Protein AF-A0A6M3LKS8-F1 (afdb_monomer)

Organism: NCBI:txid1070528

Solvent-accessible surface area (backbone atoms only — not comparable to full-atom values): 9200 Å² total; per-residue (Å²): 128,52,31,37,41,35,36,54,32,65,58,34,82,99,41,69,35,29,45,48,56,65,51,45,56,61,62,47,45,80,82,25,85,39,67,47,74,44,49,82,75,63,88,84,59,76,78,74,86,85,63,97,72,89,60,62,63,70,60,34,45,53,43,43,50,47,22,43,54,51,63,72,70,52,89,82,58,88,69,34,31,38,40,33,36,41,55,50,56,83,48,63,54,64,62,50,44,82,81,59,70,56,84,46,22,33,29,35,43,88,65,50,35,84,42,85,91,28,94,40,52,92,45,24,80,62,50,40,52,50,48,55,55,47,55,71,72,29,67,35,36,38,29,95,37,67,67,53,47,67,71,69,62,62,93,44,61,44,104

Secondary structure (DSSP, 8-state):
--EEEEEPPP--TTSHHHHHHHTHHHHHTTT-SEEEE-----TTS---S--SSSS-HHHHHHHHHHHHHHHHHS---TT-EEEEE-SSSS--GGGGGGTS--TEEEEE-S--TTSTT-TTGGGHHHHHHHHHHHHTTSSEEE-S-HHHHHHH--TTEE-

Mean predicted aligned error: 4.18 Å

Radius of gyration: 15.29 Å; Cα contacts (8 Å, |Δi|>4): 247; chains: 1; bounding box: 36×42×38 Å

pLDDT: mean 90.99, std 10.11, range [52.31, 98.31]

Foldseek 3Di:
DEEEEEEAFDQQPPDVSVCSQPPVQVVCVVVGVYYHYAFDDPPPDPRPPDDDDDHDQVVRVVRLVSRLVVVVPDDDDQNYAYEYEACAPVNPNLVSCVVPNHPRYEYEHADHLLDPPDPCVVPSVVSLVSSLVSCVSHQAYEYDDPVCCVSNVHPRYDD

Structure (mmCIF, N/CA/C/O backbone):
data_AF-A0A6M3LKS8-F1
#
_entry.id   AF-A0A6M3LKS8-F1
#
loop_
_atom_site.group_PDB
_atom_site.id
_atom_site.type_symbol
_atom_site.label_atom_id
_atom_s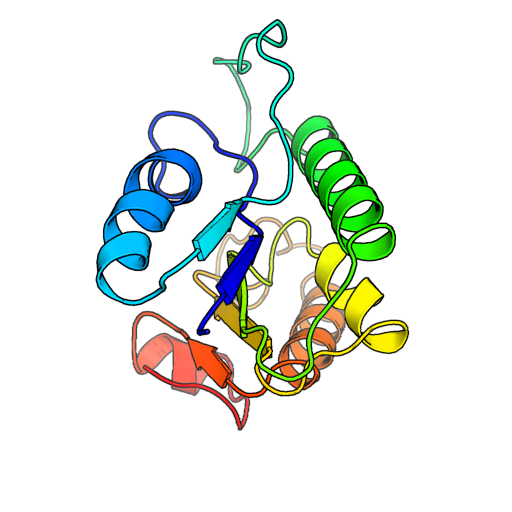ite.label_alt_id
_atom_site.label_comp_id
_atom_site.label_asym_id
_atom_site.label_entity_id
_atom_site.label_seq_id
_atom_site.pdbx_PDB_ins_code
_atom_site.Cartn_x
_atom_site.Cartn_y
_atom_site.Cartn_z
_atom_site.occupancy
_atom_site.B_iso_or_equiv
_atom_site.auth_seq_id
_atom_site.auth_comp_id
_atom_site.auth_asym_id
_atom_site.auth_atom_id
_atom_site.pdbx_PDB_model_num
ATOM 1 N N . MET A 1 1 ? -16.251 4.262 16.666 1.00 62.19 1 MET A N 1
ATOM 2 C CA . MET A 1 1 ? -16.588 5.155 15.533 1.00 62.19 1 MET A CA 1
ATOM 3 C C . MET A 1 1 ? -15.641 4.741 14.435 1.00 62.19 1 MET A C 1
ATOM 5 O O . MET A 1 1 ? -14.438 4.885 14.630 1.00 62.19 1 MET A O 1
ATOM 9 N N . ASN A 1 2 ? -16.130 4.139 13.353 1.00 89.88 2 ASN A N 1
ATOM 10 C CA . ASN A 1 2 ? -15.242 3.424 12.430 1.00 89.88 2 ASN A CA 1
ATOM 11 C C . ASN A 1 2 ? -14.441 4.414 11.574 1.00 89.88 2 ASN A C 1
ATOM 13 O O . 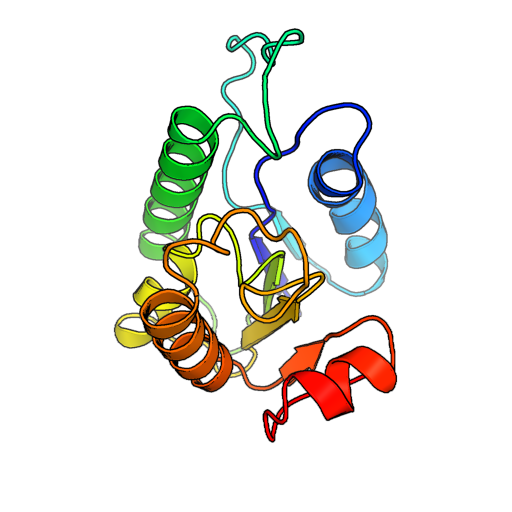ASN A 1 2 ? -14.984 5.016 10.646 1.00 89.88 2 ASN A O 1
ATOM 17 N N . ARG A 1 3 ? -13.149 4.565 11.886 1.00 97.19 3 ARG A N 1
ATOM 18 C CA . ARG A 1 3 ? -12.201 5.403 11.146 1.00 97.19 3 ARG A CA 1
ATOM 19 C C . ARG A 1 3 ? -11.342 4.558 10.213 1.00 97.19 3 ARG A C 1
ATOM 21 O O . ARG A 1 3 ? -10.743 3.567 10.631 1.00 97.19 3 ARG A O 1
ATOM 28 N N . LEU A 1 4 ? -11.241 4.990 8.963 1.00 98.06 4 LEU A N 1
ATOM 29 C CA . LEU A 1 4 ? -10.322 4.445 7.976 1.00 98.06 4 LEU A CA 1
ATOM 30 C C . LEU A 1 4 ? -9.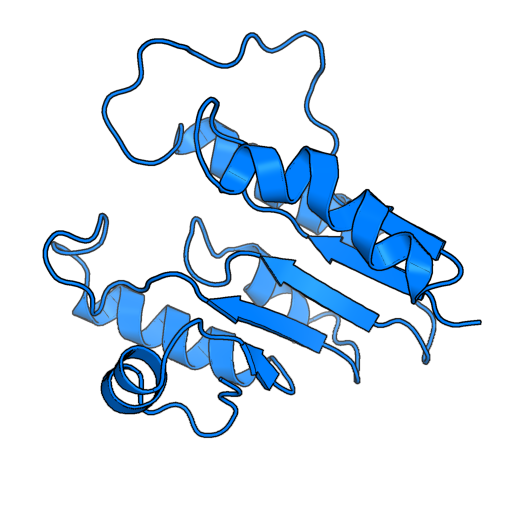084 5.334 7.850 1.00 98.06 4 LEU A C 1
ATOM 32 O O . LEU A 1 4 ? -9.183 6.531 7.600 1.00 98.06 4 LEU A O 1
ATOM 36 N N . ILE A 1 5 ? -7.914 4.720 7.942 1.00 98.06 5 ILE A N 1
ATOM 37 C CA . ILE A 1 5 ? -6.626 5.286 7.566 1.00 98.06 5 ILE A CA 1
ATOM 38 C C . ILE A 1 5 ? -6.271 4.696 6.205 1.00 98.06 5 ILE A C 1
ATOM 40 O O . ILE A 1 5 ? -6.000 3.500 6.081 1.00 98.06 5 ILE A O 1
ATOM 44 N N . PHE A 1 6 ? -6.295 5.527 5.173 1.00 97.81 6 PHE A N 1
ATOM 45 C CA . PHE A 1 6 ? -6.045 5.116 3.803 1.00 97.81 6 PHE A CA 1
ATOM 46 C C . PHE A 1 6 ? -4.675 5.600 3.331 1.00 97.81 6 PHE A C 1
ATOM 48 O O . PHE A 1 6 ? -4.366 6.789 3.390 1.00 97.81 6 PHE A O 1
ATOM 55 N N . VAL A 1 7 ? -3.853 4.669 2.853 1.00 97.38 7 VAL A N 1
ATOM 56 C CA . VAL A 1 7 ? -2.490 4.917 2.374 1.00 97.38 7 VAL A CA 1
ATOM 57 C C . VAL A 1 7 ? -2.468 4.690 0.862 1.00 97.38 7 VAL A C 1
ATOM 59 O O . VAL A 1 7 ? -2.297 3.550 0.423 1.00 97.38 7 VAL A O 1
ATOM 62 N N . PRO A 1 8 ? -2.702 5.741 0.059 1.00 95.56 8 PRO A N 1
ATOM 63 C CA . PRO A 1 8 ? -2.727 5.647 -1.394 1.00 95.56 8 PRO A CA 1
ATOM 64 C C . PRO A 1 8 ? -1.332 5.507 -2.004 1.00 95.56 8 PRO A C 1
ATOM 66 O O . PRO A 1 8 ? -0.323 5.911 -1.426 1.00 95.56 8 PRO A O 1
ATOM 69 N N . GLN A 1 9 ? -1.297 5.030 -3.243 1.00 93.69 9 GLN A N 1
ATOM 70 C CA . GLN A 1 9 ? -0.097 4.975 -4.059 1.00 93.69 9 GLN A CA 1
ATOM 71 C C . GLN A 1 9 ? 0.127 6.369 -4.627 1.00 93.69 9 GLN A C 1
ATOM 73 O O . GLN A 1 9 ? -0.819 7.141 -4.780 1.00 93.69 9 GLN A O 1
ATOM 78 N N . TYR A 1 10 ? 1.368 6.681 -4.994 1.00 92.50 10 TYR A N 1
ATOM 79 C CA . TYR A 1 10 ? 1.661 7.935 -5.675 1.00 92.50 10 TYR A CA 1
ATOM 80 C C . TYR A 1 10 ? 0.735 8.135 -6.902 1.00 92.50 10 TYR A C 1
ATOM 82 O O . TYR A 1 10 ? 0.776 7.313 -7.830 1.00 92.50 10 TYR A O 1
ATOM 90 N N . PRO A 1 11 ? -0.085 9.204 -6.931 1.00 91.62 11 PRO A N 1
ATOM 91 C CA . PRO A 1 11 ? -1.124 9.406 -7.935 1.00 91.62 11 PRO A CA 1
ATOM 92 C C . PRO A 1 11 ? -0.528 9.874 -9.257 1.00 91.62 11 PRO A C 1
ATOM 94 O O . PRO A 1 11 ? -0.363 11.061 -9.532 1.00 91.62 11 PRO A O 1
ATOM 97 N N . THR A 1 12 ? -0.177 8.900 -10.091 1.00 88.69 12 THR A N 1
ATOM 98 C CA . THR A 1 12 ? 0.309 9.159 -11.445 1.00 88.69 12 THR A CA 1
ATOM 99 C C . THR A 1 12 ? -0.879 9.509 -12.359 1.00 88.69 12 THR A C 1
ATOM 101 O O . THR A 1 12 ? -1.808 8.701 -12.429 1.00 88.69 12 THR A O 1
ATOM 104 N N . PRO A 1 13 ? -0.856 10.644 -13.087 1.00 86.12 13 PRO A N 1
ATOM 105 C CA . PRO A 1 13 ? -1.978 11.116 -13.889 1.00 86.12 13 PRO A CA 1
ATOM 106 C C . PRO A 1 13 ? -2.383 10.127 -14.970 1.00 86.12 13 PRO A C 1
ATOM 108 O O . PRO A 1 13 ? -1.526 9.468 -15.570 1.00 86.12 13 PRO A O 1
ATOM 111 N N . MET A 1 14 ? -3.682 10.084 -15.263 1.00 84.75 14 MET A N 1
ATOM 112 C CA . MET A 1 14 ? -4.296 9.195 -16.250 1.00 84.75 14 MET A CA 1
ATOM 113 C C . MET A 1 14 ? -4.079 7.710 -15.932 1.00 84.75 14 MET A C 1
ATOM 115 O O . MET A 1 14 ? -4.007 6.871 -16.835 1.00 84.75 14 MET A O 1
ATOM 119 N N . ARG A 1 15 ? -3.953 7.368 -14.646 1.00 87.81 15 ARG A N 1
ATOM 120 C CA . ARG A 1 15 ? -3.841 5.985 -14.177 1.00 87.81 15 ARG A CA 1
ATOM 121 C C . ARG A 1 15 ? -4.729 5.732 -12.968 1.00 87.81 15 ARG A C 1
ATOM 123 O O . ARG A 1 15 ? -5.189 6.654 -12.306 1.00 87.81 15 ARG A O 1
ATOM 130 N N . TYR A 1 16 ? -4.926 4.458 -12.642 1.00 89.31 16 TYR A N 1
ATOM 131 C CA . TYR A 1 16 ? -5.747 4.055 -11.501 1.00 89.31 16 TYR A CA 1
ATOM 132 C C . TYR A 1 16 ? -5.228 4.602 -10.163 1.00 89.31 16 TYR A C 1
ATOM 134 O O . TYR A 1 16 ? -6.021 4.762 -9.245 1.00 89.31 16 TYR A O 1
ATOM 142 N N . GLN A 1 17 ? -3.932 4.918 -10.041 1.00 91.00 17 GLN A N 1
ATOM 143 C CA . GLN A 1 17 ? -3.388 5.538 -8.829 1.00 91.00 17 GLN A CA 1
ATOM 144 C C . GLN A 1 17 ? -3.975 6.922 -8.560 1.00 91.00 17 GLN A C 1
ATOM 146 O O . GLN A 1 17 ? -4.181 7.281 -7.407 1.00 91.00 17 GLN A O 1
ATOM 151 N N . GLU A 1 18 ? -4.230 7.699 -9.615 1.00 90.56 18 GLU A N 1
ATOM 152 C CA . GLU A 1 18 ? -4.902 8.993 -9.494 1.00 90.56 18 GLU A CA 1
ATOM 153 C C . GLU A 1 18 ? -6.313 8.791 -8.945 1.00 90.56 18 GLU A C 1
ATOM 155 O O . GLU A 1 18 ? -6.671 9.396 -7.942 1.00 90.56 18 GLU A O 1
ATOM 160 N N . TRP A 1 19 ? -7.056 7.840 -9.515 1.00 91.06 19 TRP A N 1
ATOM 161 C CA . TRP A 1 19 ? -8.396 7.494 -9.046 1.00 91.06 19 TRP A CA 1
ATOM 162 C C . TRP A 1 19 ? -8.407 6.967 -7.599 1.00 91.06 19 TRP A C 1
ATOM 164 O O . TRP A 1 19 ? -9.267 7.355 -6.810 1.00 91.06 19 TRP A O 1
ATOM 174 N N . TRP A 1 20 ? -7.427 6.137 -7.216 1.00 92.06 20 TRP A N 1
ATOM 175 C CA . TRP A 1 20 ? -7.246 5.706 -5.826 1.00 92.06 20 TRP A CA 1
ATOM 176 C C . TRP A 1 20 ? -7.024 6.877 -4.881 1.00 92.06 20 TRP A C 1
ATOM 178 O O . TRP A 1 20 ? -7.471 6.807 -3.747 1.00 92.06 20 TRP A O 1
ATOM 188 N N . TYR A 1 21 ? -6.335 7.930 -5.311 1.00 92.62 21 TYR A N 1
ATOM 189 C CA . TYR A 1 21 ? -6.078 9.092 -4.470 1.00 92.62 21 TYR A CA 1
ATOM 190 C C . TYR A 1 21 ? -7.277 10.043 -4.392 1.00 92.62 21 TYR A C 1
ATOM 192 O O . TYR A 1 21 ? -7.548 10.573 -3.317 1.00 92.62 21 TYR A O 1
ATOM 200 N N . THR A 1 22 ? -7.991 10.270 -5.501 1.00 90.56 22 THR A N 1
ATOM 201 C CA . THR A 1 22 ? -9.043 11.298 -5.572 1.00 90.56 22 THR A CA 1
ATOM 202 C C . THR A 1 22 ? -10.437 10.767 -5.262 1.00 90.56 22 THR A C 1
ATOM 204 O O . THR A 1 22 ? -11.125 11.331 -4.417 1.00 90.56 22 THR A O 1
ATOM 207 N N . GLU A 1 23 ? -10.858 9.682 -5.911 1.00 93.75 23 GLU A N 1
ATOM 208 C CA . GLU A 1 23 ? -12.253 9.223 -5.874 1.00 93.75 23 GLU A CA 1
ATOM 209 C C . GLU A 1 23 ? -12.481 8.155 -4.815 1.00 93.75 23 GLU A C 1
ATOM 211 O O . GLU A 1 23 ? -13.516 8.118 -4.150 1.00 93.75 23 GLU A O 1
ATOM 216 N N . PHE A 1 24 ? -11.511 7.262 -4.649 1.00 93.75 24 PHE A N 1
ATOM 217 C CA . PHE A 1 24 ? -11.696 6.100 -3.795 1.00 93.75 24 PHE A CA 1
ATOM 218 C C . PHE A 1 24 ? -11.951 6.456 -2.315 1.00 93.75 24 PHE A C 1
ATOM 220 O O . PHE A 1 24 ? -12.849 5.859 -1.719 1.00 93.75 24 PHE A O 1
ATOM 227 N N . PRO A 1 25 ? -11.286 7.468 -1.713 1.00 94.69 25 PRO A N 1
ATOM 228 C CA . PRO A 1 25 ? -11.601 7.912 -0.356 1.00 94.69 25 PRO A CA 1
ATOM 229 C C . PRO A 1 25 ? -13.021 8.472 -0.220 1.00 94.69 25 PRO A C 1
ATOM 231 O O . PRO A 1 25 ? -13.649 8.284 0.820 1.00 94.69 25 PRO A O 1
ATOM 234 N N . LEU A 1 26 ? -13.544 9.120 -1.270 1.00 95.69 26 LEU A N 1
ATOM 235 C CA . LEU A 1 26 ? -14.910 9.651 -1.284 1.00 95.69 26 LEU A CA 1
ATOM 236 C C . LEU A 1 26 ? -15.924 8.510 -1.225 1.00 95.69 26 LEU A C 1
ATOM 238 O O . LEU A 1 26 ? -16.862 8.561 -0.439 1.00 95.69 26 LEU A O 1
ATOM 242 N N . GLN A 1 27 ? -15.698 7.439 -1.982 1.00 95.75 27 GLN A N 1
ATOM 243 C CA . GLN A 1 27 ? -16.563 6.258 -1.945 1.00 95.75 27 GLN A CA 1
ATOM 244 C C . GLN A 1 27 ? -16.487 5.534 -0.598 1.00 95.75 27 GLN A C 1
ATOM 246 O O . GLN A 1 27 ? -17.494 5.078 -0.065 1.00 95.75 27 GLN A O 1
ATOM 251 N N . LEU A 1 28 ? -15.294 5.453 -0.007 1.00 95.19 28 LEU A N 1
ATOM 252 C CA . LEU A 1 28 ? -15.102 4.825 1.300 1.00 95.19 28 LEU A CA 1
ATOM 253 C C . LEU A 1 28 ? -15.775 5.621 2.428 1.00 95.19 28 LEU A C 1
ATOM 255 O O . LEU A 1 28 ? -16.167 5.028 3.431 1.00 95.19 28 LEU A O 1
ATOM 259 N N . SER A 1 29 ? -15.989 6.928 2.253 1.00 96.00 29 SER A N 1
ATOM 260 C CA . SER A 1 29 ? -16.72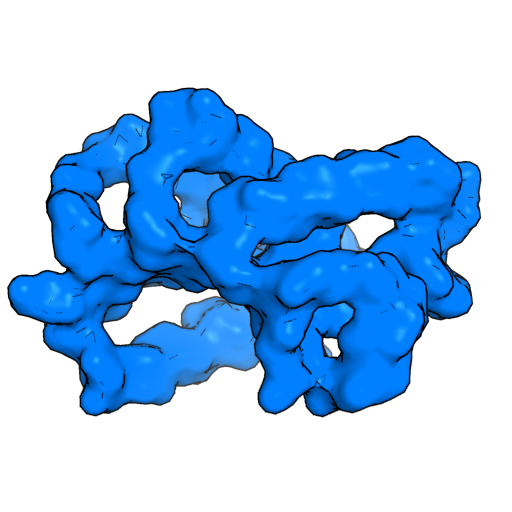1 7.750 3.226 1.00 96.00 29 SER A CA 1
ATOM 261 C C . SER A 1 29 ? -18.203 7.369 3.379 1.00 96.00 29 SER A C 1
ATOM 263 O O . SER A 1 29 ? -18.830 7.747 4.361 1.00 96.00 29 SER A O 1
ATOM 265 N N . GLU A 1 30 ? -18.759 6.559 2.470 1.00 96.00 30 GLU A N 1
ATOM 266 C CA . GLU A 1 30 ? -20.101 5.976 2.625 1.00 96.00 30 GLU A CA 1
ATOM 267 C C . GLU A 1 30 ? -20.155 4.867 3.694 1.00 96.00 30 GLU A C 1
ATOM 269 O O . GLU A 1 30 ? -21.229 4.548 4.203 1.00 96.00 30 GLU A O 1
ATOM 274 N N . TYR A 1 31 ? -19.006 4.275 4.043 1.00 95.56 31 TYR A N 1
ATOM 275 C CA . TYR A 1 31 ? -18.900 3.115 4.942 1.00 95.56 31 TYR A CA 1
ATOM 276 C C . TYR A 1 31 ? -18.149 3.414 6.244 1.00 95.56 31 TYR A C 1
ATOM 278 O O . TYR A 1 31 ? -18.235 2.639 7.199 1.00 95.56 31 TYR A O 1
ATOM 286 N N . PHE A 1 32 ? -17.403 4.517 6.282 1.00 96.81 32 PHE A N 1
ATOM 287 C CA . PHE A 1 32 ? -16.611 4.950 7.428 1.00 96.81 32 PHE A CA 1
ATOM 288 C C . PHE A 1 32 ? -17.029 6.353 7.850 1.00 96.81 32 PHE A C 1
ATOM 290 O O . PHE A 1 32 ? -17.247 7.223 7.015 1.00 96.81 32 PHE A O 1
ATOM 297 N N . GLU A 1 33 ? -17.088 6.588 9.159 1.00 95.88 33 GLU A N 1
ATOM 298 C CA . GLU A 1 33 ? -17.437 7.904 9.709 1.00 95.88 33 GLU A CA 1
ATOM 299 C C . GLU A 1 33 ? -16.335 8.939 9.447 1.00 95.88 33 GLU A C 1
ATOM 301 O O . GLU A 1 33 ? -16.592 10.137 9.358 1.00 95.88 33 GLU A O 1
ATOM 306 N N . GLU A 1 34 ? -15.093 8.468 9.337 1.00 96.88 34 GLU A N 1
ATOM 307 C CA . GLU A 1 34 ? -13.911 9.290 9.125 1.00 96.88 34 GLU A CA 1
ATOM 308 C C . GLU A 1 34 ? -12.948 8.551 8.188 1.00 96.88 34 GLU A C 1
ATOM 310 O O . GLU A 1 34 ? -12.557 7.417 8.466 1.00 96.88 34 GLU A O 1
ATOM 315 N N . VAL A 1 35 ? -12.544 9.195 7.090 1.00 97.44 35 VAL A N 1
ATOM 316 C CA . VAL A 1 35 ? -11.519 8.685 6.167 1.00 97.44 35 VAL A CA 1
ATOM 317 C C . VAL A 1 35 ? -10.333 9.641 6.178 1.00 97.44 35 VAL A C 1
ATOM 319 O O . VAL A 1 35 ? -10.427 10.772 5.705 1.00 97.44 35 VAL A O 1
ATOM 322 N N . ILE A 1 36 ? -9.203 9.182 6.707 1.00 96.88 36 ILE A N 1
ATOM 323 C CA . ILE A 1 36 ? -7.940 9.918 6.706 1.00 96.88 36 ILE A CA 1
ATOM 324 C C . ILE A 1 36 ? -7.081 9.392 5.565 1.00 96.88 36 ILE A C 1
ATOM 326 O O . ILE A 1 36 ? -6.568 8.276 5.629 1.00 96.88 36 ILE A O 1
ATOM 330 N N . VAL A 1 37 ? -6.877 10.219 4.543 1.00 96.12 37 VAL A N 1
ATOM 331 C CA . VAL A 1 37 ? -5.897 9.943 3.490 1.00 96.12 37 VAL A CA 1
ATOM 332 C C . VAL A 1 37 ? -4.523 10.382 3.981 1.00 96.12 37 VAL A C 1
ATOM 334 O O . VAL A 1 37 ? -4.304 11.551 4.297 1.00 96.12 37 VAL A O 1
ATOM 337 N N . VAL A 1 38 ? -3.596 9.435 4.072 1.00 95.19 38 VAL A N 1
ATOM 338 C CA . VAL A 1 38 ? -2.226 9.696 4.504 1.00 95.19 38 VAL A CA 1
ATOM 339 C C . VAL A 1 38 ? -1.389 10.117 3.296 1.00 95.19 38 VAL A C 1
ATOM 341 O O . VAL A 1 38 ? -1.452 9.498 2.231 1.00 95.19 38 VAL A O 1
ATOM 344 N N . GLY A 1 39 ? -0.547 11.129 3.480 1.00 88.69 39 GLY A N 1
ATOM 345 C CA . GLY A 1 39 ? 0.298 11.699 2.441 1.00 88.69 39 GLY A CA 1
ATOM 346 C C . GLY A 1 39 ? -0.411 12.838 1.721 1.00 88.69 39 GLY A C 1
ATOM 347 O O . GLY A 1 39 ? -1.277 12.631 0.869 1.00 88.69 39 GLY A O 1
ATOM 348 N N . GLU A 1 40 ? 0.007 14.063 2.024 1.00 82.62 40 GLU A N 1
ATOM 349 C CA . GLU A 1 40 ? -0.351 15.224 1.219 1.00 82.62 40 GLU A CA 1
ATOM 350 C C . GLU A 1 40 ? 0.638 15.363 0.064 1.00 82.62 40 GLU A C 1
ATOM 352 O O . GLU A 1 40 ? 1.858 15.351 0.256 1.00 82.62 40 GLU A O 1
ATOM 357 N N . LEU A 1 41 ? 0.116 15.500 -1.153 1.00 78.06 41 LEU A N 1
ATOM 358 C CA . LEU A 1 41 ? 0.940 15.964 -2.259 1.00 78.06 41 LEU A CA 1
ATOM 359 C C . LEU A 1 41 ? 1.271 17.434 -2.040 1.00 78.06 41 LEU A C 1
ATOM 3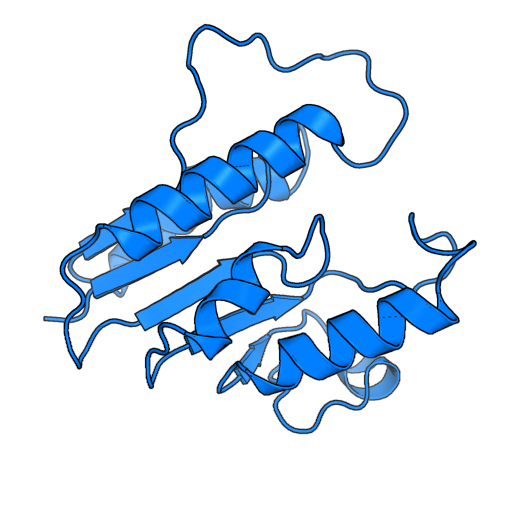61 O O . LEU A 1 41 ? 0.391 18.248 -1.750 1.00 78.06 41 LEU A O 1
ATOM 365 N N . ASP A 1 42 ? 2.530 17.791 -2.270 1.00 68.81 42 ASP A N 1
ATOM 366 C CA . ASP A 1 42 ? 2.889 19.192 -2.425 1.00 68.81 42 ASP A CA 1
ATOM 367 C C . ASP A 1 42 ? 2.151 19.752 -3.649 1.00 68.81 42 ASP A C 1
ATOM 369 O O . ASP A 1 42 ? 2.462 19.412 -4.793 1.00 68.81 42 ASP A O 1
ATOM 373 N N . LYS A 1 43 ? 1.158 20.612 -3.393 1.00 59.19 43 LYS A N 1
ATOM 374 C CA . LYS A 1 43 ? 0.312 21.253 -4.412 1.00 59.19 43 LYS A CA 1
ATOM 375 C C . LYS A 1 43 ? 1.123 22.051 -5.437 1.00 59.19 43 LYS A C 1
ATOM 377 O O . LYS A 1 43 ? 0.626 22.309 -6.530 1.00 59.19 43 LYS A O 1
ATOM 382 N N . ASN A 1 44 ? 2.356 22.434 -5.100 1.00 52.31 44 ASN A N 1
ATOM 383 C CA . ASN A 1 44 ? 3.246 23.190 -5.980 1.00 52.31 44 ASN A CA 1
ATOM 384 C C . ASN A 1 44 ? 4.119 22.295 -6.867 1.00 52.31 44 ASN A C 1
ATOM 386 O O . ASN A 1 44 ? 4.803 22.791 -7.766 1.00 52.31 44 ASN A O 1
ATOM 390 N N . ARG A 1 45 ? 4.119 20.979 -6.640 1.00 57.62 45 ARG A N 1
ATOM 391 C CA . ARG A 1 45 ? 4.928 20.045 -7.414 1.00 57.62 45 ARG A CA 1
ATOM 392 C C . ARG A 1 45 ? 4.133 19.625 -8.643 1.00 57.62 45 ARG A C 1
ATOM 394 O O . ARG A 1 45 ? 3.229 18.798 -8.569 1.00 57.62 45 ARG A O 1
ATOM 401 N N . ALA A 1 46 ? 4.458 20.228 -9.785 1.00 53.06 46 ALA A N 1
ATOM 402 C CA . ALA A 1 46 ? 3.877 19.836 -11.062 1.00 53.06 46 ALA A CA 1
ATOM 403 C C . ALA A 1 46 ? 4.080 18.329 -11.258 1.00 53.06 46 ALA A C 1
ATOM 405 O O . ALA A 1 46 ? 5.219 17.856 -11.272 1.00 53.06 46 ALA A O 1
ATOM 406 N N . ILE A 1 47 ? 2.986 17.577 -11.400 1.00 58.38 47 ILE A N 1
ATOM 407 C CA . ILE A 1 47 ? 3.099 16.158 -11.707 1.00 58.38 47 ILE A CA 1
ATOM 408 C C . ILE A 1 47 ? 3.769 16.050 -13.076 1.00 58.38 47 ILE A C 1
ATOM 410 O O . ILE A 1 47 ? 3.250 16.551 -14.078 1.00 58.38 47 ILE A O 1
ATOM 414 N N . VAL A 1 48 ? 4.973 15.481 -13.101 1.00 57.94 48 VAL A N 1
ATOM 415 C CA . VAL A 1 48 ? 5.832 15.477 -14.285 1.00 57.94 48 VAL A CA 1
ATOM 416 C C . VAL A 1 48 ? 5.146 14.657 -15.378 1.00 57.94 48 VAL A C 1
ATOM 418 O O . VAL A 1 48 ? 5.080 13.433 -15.304 1.00 57.94 48 VAL A O 1
ATOM 421 N N . LYS A 1 49 ? 4.609 15.344 -16.395 1.00 54.62 49 LYS A N 1
ATOM 422 C CA . LYS A 1 49 ? 3.852 14.725 -17.499 1.00 54.62 49 LYS A CA 1
ATOM 423 C C . LYS A 1 49 ? 4.705 13.823 -18.392 1.00 54.62 49 LYS A C 1
ATOM 425 O O . LYS A 1 49 ? 4.158 12.936 -19.037 1.00 54.62 49 LYS A O 1
ATOM 430 N N . ASP A 1 50 ? 6.018 14.041 -18.43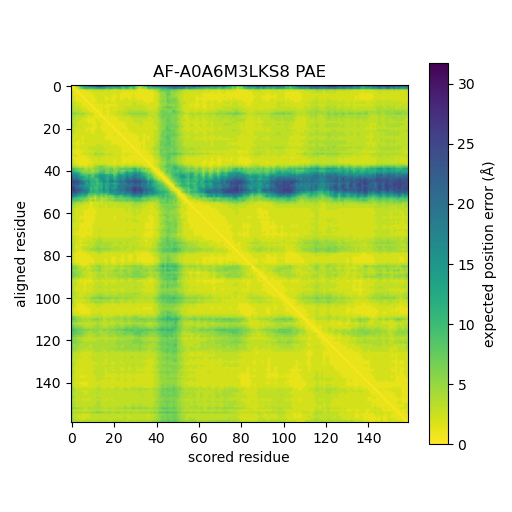4 1.00 53.50 50 ASP A N 1
ATOM 431 C CA . ASP A 1 50 ? 6.931 13.298 -19.302 1.00 53.50 50 ASP A CA 1
ATOM 432 C C . ASP A 1 50 ? 7.820 12.359 -18.484 1.00 53.50 50 ASP A C 1
ATOM 434 O O . ASP A 1 50 ? 8.955 12.665 -18.113 1.00 53.50 50 ASP A O 1
ATOM 438 N N . MET A 1 51 ? 7.257 11.208 -18.135 1.00 64.62 51 MET A N 1
ATOM 439 C CA . MET A 1 51 ? 7.965 10.177 -17.395 1.00 64.62 51 MET A CA 1
ATOM 440 C C . MET A 1 51 ? 8.069 8.884 -18.185 1.00 64.62 51 MET A C 1
ATOM 442 O O . MET A 1 51 ? 7.076 8.278 -18.589 1.00 64.62 51 MET A O 1
ATOM 446 N N . LYS A 1 52 ? 9.294 8.368 -18.265 1.00 64.31 52 LYS A N 1
ATOM 447 C CA . LYS A 1 52 ? 9.554 6.987 -18.668 1.00 64.31 52 LYS A CA 1
ATOM 448 C C . LYS A 1 52 ? 9.313 6.062 -17.469 1.00 64.31 52 LYS A C 1
ATOM 450 O O . LYS A 1 52 ? 10.188 5.938 -16.618 1.00 64.31 52 LYS A O 1
ATOM 455 N N . GLY A 1 53 ? 8.153 5.401 -17.390 1.00 72.94 53 GLY A N 1
ATOM 456 C CA . GLY A 1 53 ? 7.923 4.328 -16.410 1.00 72.94 53 GLY A CA 1
ATOM 457 C C . GLY A 1 53 ? 6.517 4.252 -15.811 1.00 72.94 53 GLY A C 1
ATOM 458 O O . GLY A 1 53 ? 5.543 4.730 -16.387 1.00 72.94 53 GLY A O 1
ATOM 459 N N . PHE A 1 54 ? 6.414 3.579 -14.661 1.00 79.19 54 PHE A N 1
ATOM 460 C CA . PHE A 1 54 ? 5.154 3.346 -13.945 1.00 79.19 54 PHE A CA 1
ATOM 461 C C . PHE A 1 54 ? 4.714 4.543 -13.081 1.00 79.19 54 PHE A C 1
ATOM 463 O O . PHE A 1 54 ? 3.538 4.884 -13.087 1.00 79.19 54 PHE A O 1
ATOM 470 N N . SER A 1 55 ? 5.665 5.171 -12.382 1.00 83.44 55 SER A N 1
ATOM 471 C CA . SER A 1 55 ? 5.504 6.288 -11.434 1.00 83.44 55 SER A CA 1
ATOM 472 C C . SER A 1 55 ? 6.865 7.008 -11.300 1.00 83.44 55 SER A C 1
ATOM 474 O O . SER A 1 55 ? 7.885 6.353 -11.562 1.00 83.44 55 SER A O 1
ATOM 476 N N . PRO A 1 56 ? 6.958 8.300 -10.911 1.00 87.81 56 PRO A N 1
ATOM 477 C CA . PRO A 1 56 ? 8.254 8.933 -10.694 1.00 87.81 56 PRO A CA 1
ATOM 478 C C . PRO A 1 56 ? 8.838 8.332 -9.424 1.00 87.81 56 PRO A C 1
ATOM 480 O O . PRO A 1 56 ? 8.321 8.557 -8.337 1.00 87.81 56 PRO A O 1
ATOM 483 N N . VAL A 1 57 ? 9.880 7.509 -9.555 1.00 88.88 57 VAL A N 1
ATOM 484 C CA . VAL A 1 57 ? 10.369 6.671 -8.446 1.00 88.88 57 VAL A CA 1
ATOM 485 C C . VAL A 1 57 ? 10.761 7.518 -7.236 1.00 88.88 57 VAL A C 1
ATOM 487 O O . VAL A 1 57 ? 10.367 7.200 -6.122 1.00 88.88 57 VAL A O 1
ATOM 490 N N . VAL A 1 58 ? 11.499 8.610 -7.451 1.00 89.12 58 VAL A N 1
ATOM 491 C CA . VAL A 1 58 ? 11.956 9.491 -6.364 1.00 89.12 58 VAL A CA 1
ATOM 492 C C . VAL A 1 58 ? 10.774 10.141 -5.647 1.00 89.12 58 VAL A C 1
ATOM 494 O O . VAL A 1 58 ? 10.744 10.167 -4.419 1.00 89.12 58 VAL A O 1
ATOM 497 N N . ASP A 1 59 ? 9.782 10.616 -6.397 1.00 88.88 59 ASP A N 1
ATOM 498 C CA . ASP A 1 59 ? 8.618 11.289 -5.821 1.00 88.88 59 ASP A CA 1
ATOM 499 C C . ASP A 1 59 ? 7.690 10.296 -5.120 1.00 88.88 59 ASP A C 1
ATOM 501 O O . ASP A 1 59 ? 7.182 10.595 -4.046 1.00 88.88 59 ASP A O 1
ATOM 505 N N . ALA A 1 60 ? 7.526 9.093 -5.674 1.00 91.50 60 ALA A N 1
ATOM 506 C CA . ALA A 1 60 ? 6.749 8.030 -5.054 1.00 91.50 60 ALA A CA 1
ATOM 507 C C . ALA A 1 60 ? 7.372 7.566 -3.733 1.00 91.50 60 ALA A C 1
ATOM 509 O O . ALA A 1 60 ? 6.654 7.362 -2.760 1.00 91.50 60 ALA A O 1
ATOM 510 N N . ILE A 1 61 ? 8.704 7.459 -3.674 1.00 92.88 61 ILE A N 1
ATOM 511 C CA . ILE A 1 61 ? 9.424 7.167 -2.429 1.00 92.88 61 ILE A CA 1
ATOM 512 C C . ILE A 1 61 ? 9.250 8.310 -1.431 1.00 92.88 61 ILE A C 1
ATOM 514 O O . ILE A 1 61 ? 8.932 8.061 -0.274 1.00 92.88 61 ILE A O 1
ATOM 518 N N . ALA A 1 62 ? 9.434 9.562 -1.857 1.00 92.25 62 ALA A N 1
ATOM 519 C CA . ALA A 1 62 ? 9.263 10.717 -0.978 1.00 92.25 62 ALA A CA 1
ATOM 520 C C . ALA A 1 62 ? 7.835 10.809 -0.416 1.00 92.25 62 ALA A C 1
ATOM 522 O O . ALA A 1 62 ? 7.653 11.133 0.756 1.00 92.25 62 ALA A O 1
ATOM 523 N N . PHE A 1 63 ? 6.836 10.481 -1.236 1.00 93.50 63 PHE A N 1
ATOM 524 C CA . PHE A 1 63 ? 5.441 10.419 -0.828 1.00 93.50 63 PHE A CA 1
ATOM 525 C C . PHE A 1 63 ? 5.212 9.330 0.224 1.00 93.50 63 PHE A C 1
ATOM 527 O O . PHE A 1 63 ? 4.667 9.619 1.284 1.00 93.50 63 PHE A O 1
ATOM 534 N N . GLU A 1 64 ? 5.728 8.121 0.000 1.00 95.00 64 GLU A N 1
ATOM 535 C CA . GLU A 1 64 ? 5.621 7.026 0.968 1.00 95.00 64 GLU A CA 1
ATOM 536 C C . GLU A 1 64 ? 6.341 7.342 2.290 1.00 95.00 64 GLU A C 1
ATOM 538 O O . GLU A 1 64 ? 5.826 7.048 3.364 1.00 95.00 64 GLU A O 1
ATOM 543 N N . LEU A 1 65 ? 7.481 8.040 2.250 1.00 95.00 65 LEU A N 1
ATOM 544 C CA . LEU A 1 65 ? 8.159 8.526 3.458 1.00 95.00 65 LEU A CA 1
ATOM 545 C C . LEU A 1 65 ? 7.316 9.555 4.230 1.00 95.00 65 LEU A C 1
ATOM 547 O O . LEU A 1 65 ? 7.252 9.498 5.460 1.00 95.00 65 LEU A O 1
ATOM 551 N N . ALA A 1 66 ? 6.653 10.483 3.534 1.00 95.00 66 ALA A N 1
ATOM 552 C CA . ALA A 1 66 ? 5.726 11.421 4.167 1.00 95.00 66 ALA A CA 1
ATOM 553 C C . ALA A 1 66 ? 4.545 10.678 4.810 1.00 95.00 66 ALA A C 1
ATOM 555 O O . ALA A 1 66 ? 4.173 10.980 5.945 1.00 95.00 66 ALA A O 1
ATOM 556 N N . GLN A 1 67 ? 4.028 9.651 4.130 1.00 96.81 67 GLN A N 1
ATOM 557 C CA . GLN A 1 67 ? 2.973 8.793 4.658 1.00 96.81 67 GLN A CA 1
ATOM 558 C C . GLN A 1 67 ? 3.405 8.055 5.921 1.00 96.81 67 GLN A C 1
ATOM 560 O O . GLN A 1 67 ? 2.684 8.054 6.916 1.00 96.81 67 GLN A O 1
ATOM 565 N N . MET A 1 68 ? 4.603 7.468 5.914 1.00 96.75 68 MET A N 1
ATOM 566 C CA . MET A 1 68 ? 5.176 6.797 7.079 1.00 96.75 68 MET A CA 1
ATOM 567 C C . MET A 1 68 ? 5.301 7.760 8.266 1.00 96.75 68 MET A C 1
ATOM 569 O O . MET A 1 68 ? 4.887 7.423 9.371 1.00 96.75 68 MET A O 1
ATOM 573 N N . ASN A 1 69 ? 5.816 8.973 8.046 1.00 95.44 69 ASN A N 1
ATOM 574 C CA . ASN A 1 69 ? 5.971 9.972 9.107 1.00 95.44 69 ASN A CA 1
ATOM 575 C C . ASN A 1 69 ? 4.626 10.421 9.689 1.00 95.44 69 ASN A C 1
ATOM 577 O O . ASN A 1 69 ? 4.484 10.506 10.909 1.00 95.44 69 ASN A O 1
ATOM 581 N N . GLN A 1 70 ? 3.635 10.683 8.833 1.00 96.50 70 GLN A N 1
ATOM 582 C CA . GLN A 1 70 ? 2.288 11.037 9.273 1.00 96.50 70 GLN A CA 1
ATOM 583 C C . GLN A 1 70 ? 1.653 9.877 10.048 1.00 96.50 70 GLN A C 1
ATOM 585 O O . GLN A 1 70 ? 1.203 10.066 11.173 1.00 96.50 70 GLN A O 1
ATOM 590 N N . PHE A 1 71 ? 1.697 8.655 9.511 1.00 97.38 71 PHE A N 1
ATOM 591 C CA . PHE A 1 71 ? 1.163 7.479 10.195 1.00 97.38 71 PHE A CA 1
ATOM 592 C C . PHE A 1 71 ? 1.828 7.244 11.554 1.00 97.38 71 PHE A C 1
ATOM 594 O O . PHE A 1 71 ? 1.146 6.884 12.507 1.00 97.38 71 PHE A O 1
ATOM 601 N N . MET A 1 72 ? 3.136 7.483 11.685 1.00 95.94 72 MET A N 1
ATOM 602 C CA . MET A 1 72 ? 3.871 7.327 12.946 1.00 95.94 72 MET A CA 1
ATOM 603 C C . MET A 1 72 ? 3.580 8.415 13.986 1.00 95.94 72 MET A C 1
ATOM 605 O O . MET A 1 72 ? 3.758 8.163 15.175 1.00 95.94 72 MET A O 1
ATOM 609 N N . SER A 1 73 ? 3.103 9.593 13.580 1.00 95.75 73 SER A N 1
ATOM 610 C CA . SER A 1 73 ? 2.750 10.680 14.504 1.00 95.75 73 SER A CA 1
ATOM 611 C C . SER A 1 73 ? 1.266 10.712 14.883 1.00 95.75 73 SER A C 1
ATOM 613 O O . SER A 1 73 ? 0.898 11.347 15.870 1.00 95.75 73 SER A O 1
ATOM 615 N N . MET A 1 74 ? 0.406 10.001 14.148 1.00 95.56 74 MET A N 1
ATOM 616 C CA . MET A 1 74 ? -1.035 9.947 14.415 1.00 95.56 74 MET A CA 1
ATOM 617 C C . MET A 1 74 ? -1.367 9.305 15.769 1.00 95.56 74 MET A C 1
ATOM 619 O O . MET A 1 74 ? -0.722 8.344 16.189 1.00 95.56 74 MET A O 1
ATOM 623 N N . GLY A 1 75 ? -2.425 9.778 16.432 1.00 95.50 75 GLY A N 1
ATOM 624 C CA . GLY A 1 75 ? -3.047 9.080 17.560 1.00 95.50 75 GLY A CA 1
ATOM 625 C C . GLY A 1 75 ? -3.943 7.952 17.051 1.00 95.50 75 GLY A C 1
ATOM 626 O O . GLY A 1 75 ? -5.076 8.217 16.640 1.00 95.50 75 GLY A O 1
ATOM 627 N N . LEU A 1 76 ? -3.421 6.722 17.029 1.00 94.56 76 LEU A N 1
ATOM 628 C CA . LEU A 1 76 ? -4.167 5.535 16.602 1.00 94.56 76 LEU A CA 1
ATOM 629 C C . LEU A 1 76 ? -5.156 5.083 17.683 1.00 94.56 76 LEU A C 1
ATOM 631 O O . LEU A 1 76 ? -4.874 5.207 18.876 1.00 94.56 76 LEU A O 1
ATOM 635 N N . ARG A 1 77 ? -6.298 4.560 17.245 1.00 94.00 77 ARG A N 1
ATOM 636 C CA . ARG A 1 77 ? -7.364 3.969 18.062 1.00 94.00 77 ARG A CA 1
ATOM 637 C C . ARG A 1 77 ? -7.385 2.458 17.831 1.00 94.00 77 ARG A C 1
ATOM 639 O O . ARG A 1 77 ? -6.952 1.984 16.784 1.00 94.00 77 ARG A O 1
ATOM 646 N N . GLU A 1 78 ? -7.896 1.703 18.798 1.00 91.31 78 GLU A N 1
ATOM 647 C CA . GLU A 1 78 ? -7.999 0.240 18.682 1.00 91.31 78 GLU A CA 1
ATOM 648 C C . GLU A 1 78 ? -8.943 -0.193 17.547 1.00 91.31 78 GLU A C 1
ATOM 650 O O . GLU A 1 78 ? -8.703 -1.212 16.902 1.00 91.31 78 GLU A O 1
ATOM 655 N N . ASP A 1 79 ? -9.980 0.602 17.262 1.00 94.12 79 ASP A N 1
ATOM 656 C CA . ASP A 1 79 ? -10.971 0.352 16.211 1.00 94.12 79 ASP A CA 1
ATOM 657 C C . ASP A 1 79 ? -10.590 0.937 14.838 1.00 94.12 79 ASP A C 1
ATOM 659 O O . ASP A 1 79 ? -11.372 0.841 13.889 1.00 94.12 79 ASP A O 1
ATOM 663 N N . ASP A 1 80 ? -9.383 1.499 14.693 1.00 97.25 80 ASP A N 1
ATOM 664 C CA . ASP A 1 80 ? -8.912 2.003 13.404 1.00 97.25 80 ASP A CA 1
ATOM 665 C C . ASP A 1 80 ? -8.749 0.873 12.386 1.00 97.25 80 ASP A C 1
ATOM 667 O O . ASP A 1 80 ? -8.150 -0.174 12.649 1.00 97.25 80 ASP A O 1
ATOM 671 N N . THR A 1 81 ? -9.219 1.134 11.169 1.00 98.19 81 THR A N 1
ATOM 672 C CA . THR A 1 81 ? -8.942 0.305 9.997 1.00 98.19 81 THR A CA 1
ATOM 673 C C . THR A 1 81 ? -7.837 0.943 9.170 1.00 98.19 81 THR A C 1
ATOM 675 O O . THR A 1 81 ? -7.884 2.136 8.893 1.00 98.19 81 THR A O 1
ATOM 678 N N . LEU A 1 82 ? -6.855 0.157 8.737 1.00 98.31 82 LEU A N 1
ATOM 679 C CA . LEU A 1 82 ? -5.816 0.580 7.800 1.00 98.31 82 LEU A CA 1
ATOM 680 C C . LEU A 1 82 ? -6.047 -0.088 6.447 1.00 98.31 82 LEU A C 1
ATOM 682 O O . LEU A 1 82 ? -6.216 -1.304 6.381 1.00 98.31 82 LEU A O 1
ATOM 686 N N . LEU A 1 83 ? -5.976 0.689 5.369 1.00 98.00 83 LEU A N 1
ATOM 687 C CA . LEU A 1 83 ? -5.973 0.180 4.002 1.00 98.00 83 LEU A CA 1
ATOM 688 C C . LEU A 1 83 ? -4.793 0.759 3.219 1.00 98.00 83 LEU A C 1
ATOM 690 O O . LEU A 1 83 ? -4.717 1.967 3.010 1.00 98.00 83 LEU A O 1
ATOM 694 N N . VAL A 1 84 ? -3.896 -0.112 2.756 1.00 97.69 84 VAL A N 1
ATOM 695 C CA . VAL A 1 84 ? -2.737 0.253 1.924 1.00 97.69 84 VAL A CA 1
ATOM 696 C C . VAL A 1 84 ? -3.008 -0.080 0.460 1.00 97.69 84 VAL A C 1
ATOM 698 O O . VAL A 1 84 ? -3.335 -1.219 0.135 1.00 97.69 84 VAL A O 1
ATOM 701 N N . ALA A 1 85 ? -2.835 0.883 -0.439 1.00 95.12 85 ALA A N 1
ATOM 702 C CA . ALA A 1 85 ? -2.978 0.700 -1.879 1.00 95.12 85 ALA A CA 1
ATOM 703 C C . ALA A 1 85 ? -1.768 1.340 -2.567 1.00 95.12 85 ALA A C 1
ATOM 705 O O . ALA A 1 85 ? -1.650 2.542 -2.519 1.00 95.12 85 ALA A O 1
ATOM 706 N N . ASP A 1 86 ? -0.819 0.658 -3.205 1.00 92.38 86 ASP A N 1
ATOM 707 C CA . ASP A 1 86 ? -0.626 -0.789 -3.334 1.00 92.38 86 ASP A CA 1
ATOM 708 C C . ASP A 1 86 ? 0.490 -1.259 -2.388 1.00 92.38 86 ASP A C 1
ATOM 710 O O . ASP A 1 86 ? 1.467 -0.549 -2.157 1.00 92.38 86 ASP A O 1
ATOM 714 N N . LEU A 1 87 ? 0.394 -2.504 -1.927 1.00 91.44 87 LEU A N 1
ATOM 715 C CA . LEU A 1 87 ? 1.446 -3.228 -1.215 1.00 91.44 87 LEU A CA 1
ATOM 716 C C . LEU A 1 87 ? 2.798 -3.266 -1.957 1.00 91.44 87 LEU A C 1
ATOM 718 O O . LEU A 1 87 ? 3.855 -3.346 -1.330 1.00 91.44 87 LEU A O 1
ATOM 722 N N . SER A 1 88 ? 2.777 -3.279 -3.291 1.00 88.69 88 SER A N 1
ATOM 723 C CA . SER A 1 88 ? 3.943 -3.632 -4.110 1.00 88.69 88 SER A CA 1
ATOM 724 C C . SER A 1 88 ? 4.921 -2.484 -4.387 1.00 88.69 88 SER A C 1
ATOM 726 O O . SER A 1 88 ? 6.138 -2.694 -4.330 1.00 88.69 88 SER A O 1
ATOM 728 N N . PHE A 1 89 ? 4.441 -1.276 -4.695 1.00 90.19 89 PHE A N 1
ATOM 729 C CA . PHE A 1 89 ? 5.296 -0.182 -5.173 1.00 90.19 89 PHE A CA 1
ATOM 730 C C . PHE A 1 89 ? 4.962 1.164 -4.502 1.00 90.19 89 PHE A C 1
ATOM 732 O O . PHE A 1 89 ? 3.799 1.565 -4.547 1.00 90.19 89 PHE A O 1
ATOM 739 N N . PRO A 1 90 ? 5.963 1.915 -4.000 1.00 88.88 90 PRO A N 1
ATOM 740 C CA . PRO A 1 90 ? 7.372 1.515 -3.877 1.00 88.88 90 PRO A CA 1
ATOM 741 C C . PRO A 1 90 ? 7.575 0.371 -2.862 1.00 88.88 90 PRO A C 1
ATOM 743 O O . PRO A 1 90 ? 8.425 -0.503 -3.080 1.00 88.88 90 PRO A O 1
ATOM 746 N N . GLY A 1 91 ? 6.706 0.306 -1.849 1.00 90.81 91 GLY A N 1
ATOM 747 C CA . GLY A 1 91 ? 6.566 -0.820 -0.927 1.00 90.81 91 GLY A CA 1
ATOM 748 C C . GLY A 1 91 ? 7.420 -0.677 0.331 1.00 90.81 91 GLY A C 1
ATOM 749 O O . GLY A 1 91 ? 7.958 -1.668 0.817 1.00 90.81 91 GLY A O 1
ATOM 750 N N . PHE A 1 92 ? 7.599 0.543 0.834 1.00 93.31 92 PHE A N 1
ATOM 751 C CA . PHE A 1 92 ? 8.295 0.830 2.090 1.00 93.31 92 PHE A CA 1
ATOM 752 C C . PHE A 1 92 ? 7.346 0.922 3.291 1.00 93.31 92 PHE A C 1
ATOM 754 O O . PHE A 1 92 ? 7.709 0.439 4.367 1.00 93.31 92 PHE A O 1
ATOM 761 N N . PHE A 1 93 ? 6.135 1.457 3.111 1.00 97.00 93 PHE A N 1
ATOM 762 C CA . PHE A 1 93 ? 5.168 1.760 4.166 1.00 97.00 93 PHE A CA 1
ATOM 763 C C . PHE A 1 93 ? 4.836 0.529 5.002 1.00 97.00 93 PHE A C 1
ATOM 765 O O . PHE A 1 93 ? 4.877 0.588 6.228 1.00 97.00 93 PHE A O 1
ATOM 772 N N . SER A 1 94 ? 4.601 -0.613 4.351 1.00 96.56 94 SER A N 1
ATOM 773 C CA . SER A 1 94 ? 4.296 -1.886 5.015 1.00 96.56 94 SER A CA 1
ATOM 774 C C . SER A 1 94 ? 5.330 -2.263 6.081 1.00 96.56 94 SER A C 1
ATOM 776 O O . SER A 1 94 ? 4.985 -2.886 7.078 1.00 96.56 94 SER A O 1
ATOM 778 N N . SER A 1 95 ? 6.591 -1.843 5.926 1.00 95.44 95 SER A N 1
ATOM 779 C CA . SER A 1 95 ? 7.649 -2.110 6.911 1.00 95.44 95 SER A CA 1
ATOM 780 C C . SER A 1 95 ? 7.397 -1.422 8.256 1.00 95.44 95 SER A C 1
ATOM 782 O O . SER A 1 95 ? 7.832 -1.929 9.286 1.00 95.44 95 SER A O 1
ATOM 784 N N . VAL A 1 96 ? 6.662 -0.306 8.276 1.00 95.56 96 VAL A N 1
ATOM 785 C CA . VAL A 1 96 ? 6.282 0.395 9.512 1.00 95.56 96 VAL A CA 1
ATOM 786 C C . VAL A 1 96 ? 5.393 -0.471 10.402 1.00 95.56 96 VAL A C 1
ATOM 788 O O . VAL A 1 96 ? 5.473 -0.374 11.627 1.00 95.56 96 VAL A O 1
ATOM 791 N N . LEU A 1 97 ? 4.614 -1.384 9.817 1.00 96.19 97 LEU A N 1
ATOM 792 C CA . LEU A 1 97 ? 3.687 -2.238 10.562 1.00 96.19 97 LEU A CA 1
ATOM 793 C C . LEU A 1 97 ? 4.392 -3.244 11.481 1.00 96.19 97 LEU A C 1
ATOM 795 O O . LEU A 1 97 ? 3.771 -3.756 12.406 1.00 96.19 97 LEU A O 1
ATOM 799 N N . HIS A 1 98 ? 5.697 -3.477 11.300 1.00 94.94 98 HIS A N 1
ATOM 800 C CA . HIS A 1 98 ? 6.506 -4.223 12.270 1.00 94.94 98 HIS A CA 1
ATOM 801 C C . HIS A 1 98 ? 6.693 -3.487 13.603 1.00 94.94 98 HIS A C 1
ATOM 803 O O . HIS A 1 98 ? 6.957 -4.121 14.622 1.00 94.94 98 HIS A O 1
ATOM 809 N N . HIS A 1 99 ? 6.592 -2.160 13.594 1.00 94.75 99 HIS A N 1
ATOM 810 C CA . HIS A 1 99 ? 6.799 -1.308 14.763 1.00 94.75 99 HIS A CA 1
ATOM 811 C C . HIS A 1 99 ? 5.489 -0.730 15.289 1.00 94.75 99 HIS A C 1
ATOM 813 O O . HIS A 1 99 ? 5.381 -0.422 16.474 1.00 94.75 99 HIS A O 1
ATOM 819 N N . ARG A 1 100 ? 4.502 -0.571 14.403 1.00 93.88 100 ARG A N 1
ATOM 820 C CA . ARG A 1 100 ? 3.209 0.028 14.711 1.00 93.88 100 ARG A CA 1
ATOM 821 C C . ARG A 1 100 ? 2.098 -0.673 13.935 1.00 93.88 100 ARG A C 1
ATOM 823 O O . ARG A 1 100 ? 1.777 -0.284 12.816 1.00 93.88 100 ARG A O 1
ATOM 830 N N . SER A 1 101 ? 1.538 -1.720 14.531 1.00 91.44 101 SER A N 1
ATOM 831 C CA . SER A 1 101 ? 0.484 -2.536 13.928 1.00 91.44 101 SER A CA 1
ATOM 832 C C . SER A 1 101 ? -0.918 -2.084 14.346 1.00 91.44 101 SER A C 1
ATOM 834 O O . SER A 1 101 ? -1.121 -1.525 15.422 1.00 91.44 101 SER A O 1
ATOM 836 N N . LEU A 1 102 ? -1.888 -2.360 13.475 1.00 94.56 102 LEU A N 1
ATOM 837 C CA . LEU A 1 102 ? -3.323 -2.272 13.745 1.00 94.56 102 LEU A CA 1
ATOM 838 C C . LEU A 1 102 ? -3.950 -3.637 13.463 1.00 94.56 102 LEU A C 1
ATOM 840 O O . LEU A 1 102 ? -3.596 -4.277 12.469 1.00 94.56 102 LEU A O 1
ATOM 844 N N . GLU A 1 103 ? -4.892 -4.078 14.298 1.00 93.44 103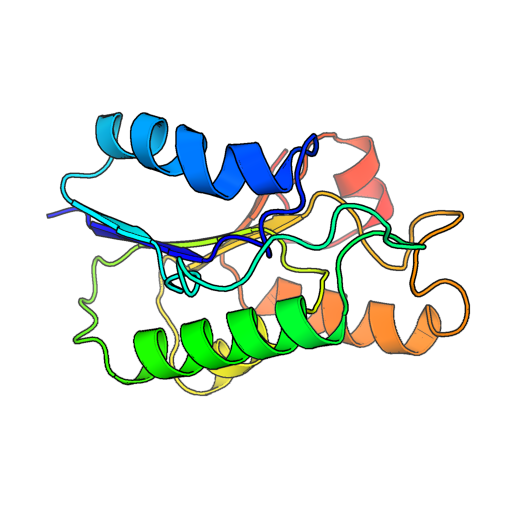 GLU A N 1
ATOM 845 C CA . GLU A 1 103 ? -5.554 -5.378 14.115 1.00 93.44 103 GLU A CA 1
ATOM 846 C C . GLU A 1 103 ? -6.303 -5.448 12.774 1.00 93.44 103 GLU A C 1
ATOM 848 O O . GLU A 1 103 ? -6.270 -6.460 12.068 1.00 93.44 103 GLU A O 1
ATOM 853 N N . ASN A 1 104 ? -6.926 -4.337 12.378 1.00 96.69 104 ASN A N 1
ATOM 854 C CA . ASN A 1 104 ? -7.682 -4.208 11.138 1.00 96.69 104 ASN A CA 1
ATOM 855 C C . ASN A 1 104 ? -6.824 -3.609 10.014 1.00 96.69 104 ASN A C 1
ATOM 857 O O . ASN A 1 104 ? -7.182 -2.596 9.419 1.00 96.69 104 ASN A O 1
ATOM 861 N N . SER A 1 105 ? -5.680 -4.238 9.729 1.00 97.69 105 SER A N 1
ATOM 862 C CA . SER A 1 105 ? -4.791 -3.840 8.628 1.00 97.69 105 SER A CA 1
ATOM 863 C C . SER A 1 105 ? -5.056 -4.640 7.357 1.00 97.69 105 SER A C 1
ATOM 865 O O . SER A 1 105 ? -4.953 -5.869 7.351 1.00 97.69 105 SER A O 1
ATOM 867 N N . TYR A 1 106 ? -5.313 -3.939 6.259 1.00 98.19 106 TYR A N 1
ATOM 868 C CA . TYR A 1 106 ? -5.605 -4.503 4.948 1.00 98.19 106 TYR A CA 1
ATOM 869 C C . TYR A 1 106 ? -4.735 -3.880 3.857 1.00 98.19 106 TYR A C 1
ATOM 871 O O . TYR A 1 106 ? -4.261 -2.750 3.986 1.00 98.19 106 TYR A O 1
ATOM 879 N N . ALA A 1 107 ? -4.552 -4.605 2.758 1.00 97.88 107 ALA A N 1
ATOM 880 C CA . ALA A 1 107 ? -3.874 -4.080 1.581 1.00 97.88 107 ALA A CA 1
ATOM 881 C C . ALA A 1 107 ? -4.602 -4.457 0.294 1.00 97.88 107 ALA A C 1
ATOM 883 O O . ALA A 1 107 ? -5.221 -5.514 0.212 1.00 97.88 107 ALA A O 1
ATOM 884 N N . ILE A 1 108 ? -4.473 -3.620 -0.726 1.00 97.12 108 ILE A N 1
ATOM 885 C CA . ILE A 1 108 ? -4.791 -3.950 -2.112 1.00 97.12 108 ILE A CA 1
ATOM 886 C C . ILE A 1 108 ? -3.488 -4.312 -2.813 1.00 97.12 108 ILE A C 1
ATOM 888 O O . ILE A 1 108 ? -2.473 -3.634 -2.652 1.00 97.12 108 ILE A O 1
ATOM 892 N N . CYS A 1 109 ? -3.534 -5.375 -3.611 1.00 94.81 109 CYS A N 1
ATOM 893 C CA . CYS A 1 109 ? -2.453 -5.763 -4.497 1.00 94.81 109 CYS A CA 1
ATOM 894 C C . CYS A 1 109 ? -2.965 -5.875 -5.937 1.00 94.81 109 CYS A C 1
ATOM 896 O O . CYS A 1 109 ? -3.652 -6.830 -6.306 1.00 94.81 109 CYS A O 1
ATOM 898 N N . HIS A 1 110 ? -2.621 -4.883 -6.758 1.00 90.12 110 HIS A N 1
ATOM 899 C CA . HIS A 1 110 ? -2.944 -4.854 -8.182 1.00 90.12 110 HIS A CA 1
ATOM 900 C C . HIS A 1 110 ? -1.928 -5.662 -9.001 1.00 90.12 110 HIS A C 1
ATOM 902 O O . HIS A 1 110 ? -2.283 -6.331 -9.972 1.00 90.12 110 HIS A O 1
ATOM 908 N N . GLY A 1 111 ? -0.654 -5.642 -8.604 1.00 88.00 111 GLY A N 1
ATOM 909 C CA . GLY A 1 111 ? 0.394 -6.402 -9.274 1.00 88.00 111 GLY A CA 1
ATOM 910 C C . GLY A 1 111 ? 1.665 -6.524 -8.445 1.00 88.00 111 GLY A C 1
ATOM 911 O O . GLY A 1 111 ? 1.970 -5.680 -7.611 1.00 88.00 111 GLY A O 1
ATOM 912 N N . THR A 1 112 ? 2.428 -7.587 -8.688 1.00 91.44 112 THR A N 1
ATOM 913 C CA . THR A 1 112 ? 3.683 -7.869 -7.973 1.00 91.44 112 THR A CA 1
ATOM 914 C C . THR A 1 112 ? 4.821 -8.148 -8.936 1.00 91.44 112 THR A C 1
ATOM 916 O O . THR A 1 112 ? 4.609 -8.406 -10.124 1.00 91.44 112 THR A O 1
ATOM 919 N N . SER A 1 113 ? 6.034 -8.243 -8.395 1.00 92.94 113 SER A N 1
ATOM 920 C CA . SER A 1 113 ? 7.227 -8.660 -9.135 1.00 92.94 113 SER A CA 1
ATOM 921 C C . SER A 1 113 ? 7.105 -10.016 -9.848 1.00 92.94 113 SER A C 1
ATOM 923 O O . SER A 1 113 ? 7.844 -10.283 -10.802 1.00 92.94 113 SER A O 1
ATOM 925 N N . LYS A 1 114 ? 6.155 -10.879 -9.449 1.00 91.81 114 LYS A N 1
ATOM 926 C CA . LYS A 1 114 ? 5.817 -12.131 -10.155 1.00 91.81 114 LYS A CA 1
ATOM 927 C C . LYS A 1 114 ? 5.173 -11.898 -11.526 1.00 91.81 114 LYS A C 1
ATOM 929 O O . 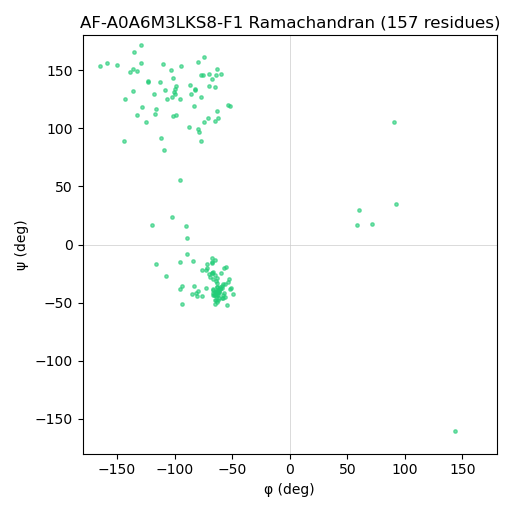LYS A 1 114 ? 5.101 -12.837 -12.324 1.00 91.81 114 LYS A O 1
ATOM 934 N N . ASN A 1 115 ? 4.687 -10.697 -11.822 1.00 89.50 115 ASN A N 1
ATOM 935 C CA . ASN A 1 115 ? 4.093 -10.391 -13.114 1.00 89.50 115 ASN A CA 1
ATOM 936 C C . ASN A 1 115 ? 5.143 -10.343 -14.233 1.00 89.50 115 ASN A C 1
ATOM 938 O O . ASN A 1 115 ? 6.323 -10.032 -14.035 1.00 89.50 115 ASN A O 1
ATOM 942 N N . ALA A 1 116 ? 4.716 -10.755 -15.429 1.00 86.06 116 ALA A N 1
ATOM 943 C CA . ALA A 1 116 ? 5.536 -10.614 -16.623 1.00 86.06 116 ALA A CA 1
ATOM 944 C C . ALA A 1 116 ? 5.674 -9.121 -16.940 1.00 86.06 116 ALA A C 1
ATOM 946 O O . ALA A 1 116 ? 4.727 -8.369 -16.732 1.00 86.06 116 ALA A O 1
ATOM 947 N N . PHE A 1 117 ? 6.853 -8.710 -17.410 1.00 85.44 117 PHE A N 1
ATOM 948 C CA . PHE A 1 117 ? 7.171 -7.310 -17.731 1.00 85.44 117 PHE A CA 1
ATOM 949 C C . PHE A 1 117 ? 7.035 -6.320 -16.565 1.00 85.44 117 PHE A C 1
ATOM 951 O O . PHE A 1 117 ? 7.020 -5.112 -16.781 1.00 85.44 117 PHE A O 1
ATOM 958 N N . ASP A 1 118 ? 6.990 -6.825 -15.331 1.00 88.81 118 ASP A N 1
ATOM 959 C CA . ASP A 1 118 ? 6.966 -5.987 -14.142 1.00 88.81 118 ASP A CA 1
ATOM 960 C C . ASP A 1 118 ? 8.246 -5.142 -14.011 1.00 88.81 118 ASP A C 1
ATOM 962 O O . ASP A 1 118 ? 9.341 -5.552 -14.433 1.00 88.81 118 ASP A O 1
ATOM 966 N N . TYR A 1 119 ? 8.105 -3.976 -13.376 1.00 86.56 119 TYR A N 1
ATOM 967 C CA . TYR A 1 119 ? 9.198 -3.051 -13.076 1.00 86.56 119 TYR A CA 1
ATOM 968 C C . TYR A 1 119 ? 10.377 -3.752 -12.380 1.00 86.56 119 TYR A C 1
ATOM 970 O O . TYR A 1 119 ? 11.541 -3.505 -12.700 1.00 86.56 119 TYR A O 1
ATOM 978 N N . PHE A 1 120 ? 10.088 -4.705 -11.493 1.00 91.00 120 PHE A N 1
ATOM 979 C CA . PHE A 1 120 ? 11.072 -5.471 -10.737 1.00 91.00 120 PHE A CA 1
ATOM 980 C C . PHE A 1 120 ? 11.520 -6.762 -11.433 1.00 91.00 120 PHE A C 1
ATOM 982 O O . PHE A 1 120 ? 12.134 -7.617 -10.801 1.00 91.00 120 PHE A O 1
ATOM 989 N N . SER A 1 121 ? 11.273 -6.939 -12.734 1.00 91.44 121 SER A N 1
ATOM 990 C CA . SER A 1 121 ? 11.642 -8.162 -13.470 1.00 91.44 121 SER A CA 1
ATOM 991 C C . SER A 1 121 ? 13.115 -8.572 -13.302 1.00 91.44 121 SER A C 1
ATOM 993 O O . SER A 1 121 ? 13.400 -9.759 -13.134 1.00 91.44 121 SER A O 1
ATOM 995 N N . LYS A 1 122 ? 14.045 -7.606 -13.257 1.00 92.00 122 LYS A N 1
ATOM 996 C CA . LYS A 1 122 ? 15.487 -7.848 -13.037 1.00 92.00 122 LYS A CA 1
ATOM 997 C C . LYS A 1 122 ? 15.828 -8.298 -11.611 1.00 92.00 122 LYS A C 1
ATOM 999 O O . LYS A 1 122 ? 16.830 -8.975 -11.408 1.00 92.00 122 LYS A O 1
ATOM 1004 N N . THR A 1 123 ? 15.005 -7.943 -10.628 1.00 93.25 123 THR A N 1
ATOM 1005 C CA . THR A 1 123 ? 15.218 -8.219 -9.196 1.00 93.25 123 THR A CA 1
ATOM 1006 C C . THR A 1 123 ? 14.101 -9.073 -8.591 1.00 93.25 123 THR A C 1
ATOM 1008 O O . THR A 1 123 ? 13.990 -9.194 -7.373 1.00 93.25 123 THR A O 1
ATOM 1011 N N . ARG A 1 124 ? 13.303 -9.745 -9.431 1.00 94.19 124 ARG A N 1
ATOM 1012 C CA . ARG A 1 124 ? 12.092 -10.483 -9.041 1.00 94.19 124 ARG A CA 1
ATOM 1013 C C . ARG A 1 124 ? 12.309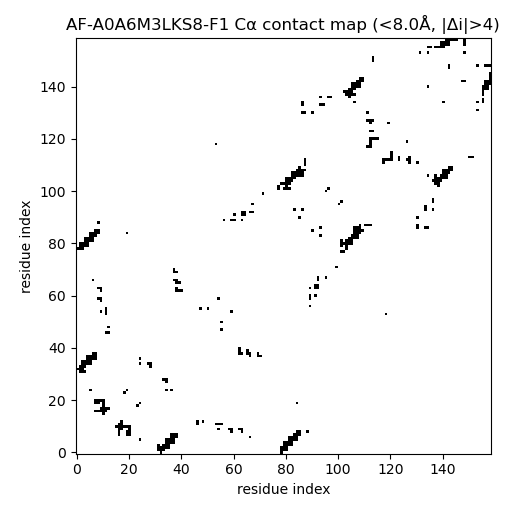 -11.416 -7.856 1.00 94.19 124 ARG A C 1
ATOM 1015 O O . ARG A 1 124 ? 11.472 -11.485 -6.969 1.00 94.19 124 ARG A O 1
ATOM 1022 N N . LYS A 1 125 ? 13.430 -12.142 -7.821 1.00 94.50 125 LYS A N 1
ATOM 1023 C CA . LYS A 1 125 ? 13.704 -13.111 -6.748 1.00 94.50 125 LYS A CA 1
ATOM 1024 C C . LYS A 1 125 ? 13.790 -12.455 -5.367 1.00 94.50 125 LYS A C 1
ATOM 1026 O O . LYS A 1 125 ? 13.313 -13.046 -4.403 1.00 94.50 125 LYS A O 1
ATOM 1031 N N . SER A 1 126 ? 14.418 -11.284 -5.256 1.00 95.31 126 SER A N 1
ATOM 1032 C CA . SER A 1 126 ? 14.509 -10.565 -3.982 1.00 95.31 126 SER A CA 1
ATOM 1033 C C . SER A 1 126 ? 13.223 -9.799 -3.695 1.00 95.31 126 SER A C 1
ATOM 1035 O O . SER A 1 126 ? 12.706 -9.903 -2.585 1.00 95.31 126 SER A O 1
ATOM 1037 N N . LYS A 1 127 ? 12.657 -9.111 -4.693 1.00 94.94 127 LYS A N 1
ATOM 1038 C CA . LYS A 1 127 ? 11.418 -8.345 -4.513 1.00 94.94 127 LYS A CA 1
ATOM 1039 C C . LYS A 1 127 ? 10.239 -9.235 -4.109 1.00 94.94 127 LYS A C 1
ATOM 1041 O O . LYS A 1 127 ? 9.539 -8.889 -3.167 1.00 94.94 127 LYS A O 1
ATOM 1046 N N . TRP A 1 128 ? 10.098 -10.420 -4.704 1.00 95.94 128 TRP A N 1
ATOM 1047 C CA . TRP A 1 128 ? 9.036 -11.364 -4.347 1.00 95.94 128 TRP A CA 1
ATOM 1048 C C . TRP A 1 128 ? 9.093 -11.811 -2.882 1.00 95.94 128 TRP A C 1
ATOM 1050 O O . TRP A 1 128 ? 8.055 -11.982 -2.242 1.00 95.94 128 TRP A O 1
ATOM 1060 N N . LYS A 1 129 ? 10.302 -11.989 -2.328 1.00 95.88 129 LYS A N 1
ATOM 1061 C CA . LYS A 1 129 ? 10.469 -12.314 -0.904 1.00 95.88 129 LYS A CA 1
ATOM 1062 C C . LYS A 1 129 ? 9.965 -11.173 -0.023 1.00 95.88 129 LYS A C 1
ATOM 1064 O O . LYS A 1 129 ? 9.270 -11.440 0.946 1.00 95.88 129 LYS A O 1
ATOM 1069 N N . ILE A 1 130 ? 10.279 -9.929 -0.385 1.00 95.50 130 ILE A N 1
ATOM 1070 C CA . ILE A 1 130 ? 9.836 -8.735 0.347 1.00 95.50 130 ILE A CA 1
ATOM 1071 C C . ILE A 1 130 ? 8.312 -8.600 0.277 1.00 95.50 130 ILE A C 1
ATOM 1073 O O . ILE A 1 130 ? 7.673 -8.525 1.318 1.00 95.50 130 ILE A O 1
ATOM 1077 N N . GLU A 1 131 ? 7.728 -8.659 -0.923 1.00 96.25 131 GLU A N 1
ATOM 1078 C CA . GLU A 1 131 ? 6.272 -8.576 -1.123 1.00 96.25 131 GLU A CA 1
ATOM 1079 C C . GLU A 1 131 ? 5.534 -9.670 -0.342 1.00 96.25 131 GLU A C 1
ATOM 1081 O O . GLU A 1 131 ? 4.526 -9.398 0.300 1.00 96.25 131 GLU A O 1
ATOM 1086 N N . SER A 1 132 ? 6.062 -10.899 -0.338 1.00 96.50 132 SER A N 1
ATOM 1087 C CA . SER A 1 132 ? 5.468 -12.007 0.421 1.00 96.50 132 SER A CA 1
ATOM 1088 C C . SER A 1 132 ? 5.550 -11.799 1.932 1.00 96.50 132 SER A C 1
ATOM 1090 O O . SER A 1 132 ? 4.603 -12.130 2.641 1.00 96.50 132 SER A O 1
ATOM 1092 N N . SER A 1 133 ? 6.660 -11.248 2.432 1.00 95.81 133 SER A N 1
ATOM 1093 C CA . SER A 1 133 ? 6.792 -10.903 3.850 1.00 95.81 133 SER A CA 1
ATOM 1094 C C . SER A 1 133 ? 5.848 -9.768 4.240 1.00 95.81 133 SER A C 1
ATOM 1096 O O . SER A 1 133 ? 5.172 -9.869 5.258 1.00 95.81 133 SER A O 1
ATOM 1098 N N . HIS A 1 134 ? 5.747 -8.722 3.415 1.00 96.56 134 HIS A N 1
ATOM 1099 C CA . HIS A 1 134 ? 4.817 -7.614 3.641 1.00 96.56 134 HIS A CA 1
ATOM 1100 C C . HIS A 1 134 ? 3.363 -8.068 3.597 1.00 96.56 134 HIS A C 1
ATOM 1102 O O . HIS A 1 134 ? 2.591 -7.663 4.456 1.00 96.56 134 HIS A O 1
ATOM 1108 N N . ALA A 1 135 ? 2.993 -8.958 2.674 1.00 97.12 135 ALA A N 1
ATOM 1109 C CA . ALA A 1 135 ? 1.649 -9.532 2.622 1.00 97.12 135 ALA A CA 1
ATOM 1110 C C . ALA A 1 135 ? 1.259 -10.218 3.938 1.00 97.12 135 ALA A C 1
ATOM 1112 O O . ALA A 1 135 ? 0.101 -10.143 4.340 1.00 97.12 135 ALA A O 1
ATOM 1113 N N . GLY A 1 136 ? 2.218 -10.828 4.641 1.00 96.50 136 GLY A N 1
ATOM 1114 C CA . GLY A 1 136 ? 1.998 -11.459 5.943 1.00 96.50 136 GLY A CA 1
ATOM 1115 C C . GLY A 1 136 ? 1.669 -10.497 7.091 1.00 96.50 136 GLY A C 1
ATOM 1116 O O . GLY A 1 136 ? 1.251 -10.966 8.145 1.00 96.50 136 GLY A O 1
ATOM 1117 N N . LEU A 1 137 ? 1.837 -9.183 6.906 1.00 96.75 137 LEU A N 1
ATOM 1118 C CA . LEU A 1 137 ? 1.515 -8.161 7.913 1.00 96.75 137 LEU A CA 1
ATOM 1119 C C . LEU A 1 137 ? 0.042 -7.747 7.899 1.00 96.75 137 LEU A C 1
ATOM 1121 O O . LEU A 1 137 ? -0.426 -7.105 8.835 1.00 96.75 137 LEU A O 1
ATOM 1125 N N . PHE A 1 138 ? -0.687 -8.104 6.843 1.00 97.88 138 PHE A N 1
ATOM 1126 C CA . PHE A 1 138 ? -2.078 -7.716 6.662 1.00 97.88 138 PHE A CA 1
ATOM 1127 C C . PHE A 1 138 ? -3.017 -8.864 7.024 1.00 97.88 138 PHE A C 1
ATOM 1129 O O . PHE A 1 138 ? -2.770 -10.030 6.708 1.00 97.88 138 PHE A O 1
ATOM 1136 N N . LYS A 1 139 ? -4.155 -8.527 7.630 1.00 97.62 139 LYS A N 1
ATOM 1137 C CA . LYS A 1 139 ? -5.238 -9.472 7.920 1.00 97.62 139 LYS A CA 1
ATOM 1138 C C . LYS A 1 139 ? -5.805 -10.061 6.632 1.00 97.62 139 LYS A C 1
ATOM 1140 O O . LYS A 1 139 ? -6.007 -11.273 6.549 1.00 97.62 139 LYS A O 1
ATOM 1145 N N . LYS A 1 140 ? -6.017 -9.212 5.621 1.00 98.19 140 LYS A N 1
ATOM 1146 C CA . LYS A 1 140 ? -6.354 -9.618 4.251 1.00 98.19 140 LYS A CA 1
ATOM 1147 C C . LYS A 1 140 ? -5.616 -8.773 3.219 1.00 98.19 140 LYS A C 1
ATOM 1149 O O . LYS A 1 140 ? -5.372 -7.586 3.438 1.00 98.19 140 LYS A O 1
ATOM 1154 N N . VAL A 1 141 ? -5.314 -9.400 2.086 1.00 98.25 141 VAL A N 1
ATOM 1155 C CA . VAL A 1 141 ? -4.830 -8.737 0.875 1.00 98.25 141 VAL A CA 1
ATOM 1156 C C . VAL A 1 141 ? -5.867 -8.926 -0.227 1.00 98.25 141 VAL A C 1
ATOM 1158 O O . VAL A 1 141 ? -6.132 -10.053 -0.642 1.00 98.25 141 VAL A O 1
ATOM 1161 N N . PHE A 1 142 ? -6.452 -7.832 -0.693 1.00 97.81 142 PHE A N 1
ATOM 1162 C CA . PHE A 1 142 ? -7.434 -7.818 -1.769 1.00 97.81 142 PHE A CA 1
ATOM 1163 C C . PHE A 1 142 ? -6.736 -7.845 -3.129 1.00 97.81 142 PHE A C 1
ATOM 1165 O O . PHE A 1 142 ? -5.798 -7.079 -3.367 1.00 97.81 142 PHE A O 1
ATOM 1172 N N . VAL A 1 143 ? -7.194 -8.711 -4.031 1.00 96.75 143 VAL A N 1
ATOM 1173 C CA . VAL A 1 143 ? -6.698 -8.808 -5.412 1.00 96.75 143 VAL A CA 1
ATOM 1174 C C . VAL A 1 143 ? -7.867 -8.869 -6.382 1.00 96.75 143 VAL A C 1
ATOM 1176 O O . VAL A 1 143 ? -8.898 -9.438 -6.074 1.00 96.75 143 VAL A O 1
ATOM 1179 N N . ALA A 1 144 ? -7.700 -8.351 -7.596 1.00 93.88 144 ALA A N 1
ATOM 1180 C CA . ALA A 1 144 ? -8.836 -8.191 -8.510 1.00 93.88 144 ALA A CA 1
ATOM 1181 C C . ALA A 1 144 ? -9.397 -9.499 -9.112 1.00 93.88 144 ALA A C 1
ATOM 1183 O O . ALA A 1 144 ? -10.460 -9.476 -9.724 1.00 93.88 144 ALA A O 1
ATOM 1184 N N . THR A 1 145 ? -8.662 -10.620 -9.066 1.00 94.88 145 THR A N 1
ATOM 1185 C CA . THR A 1 145 ? -9.070 -11.858 -9.760 1.00 94.88 145 THR A CA 1
ATOM 1186 C C . THR A 1 145 ? -8.581 -13.129 -9.066 1.00 94.88 145 THR A C 1
ATOM 1188 O O . THR A 1 145 ? -7.515 -13.152 -8.444 1.00 94.88 145 THR A O 1
ATOM 1191 N N . HIS A 1 146 ? -9.296 -14.241 -9.281 1.00 95.81 146 HIS A N 1
ATOM 1192 C CA . HIS A 1 146 ? -8.840 -15.577 -8.875 1.00 95.81 146 HIS A CA 1
ATOM 1193 C C . HIS A 1 146 ? -7.487 -15.952 -9.495 1.00 95.81 146 HIS A C 1
ATOM 1195 O O . HIS A 1 146 ? -6.653 -16.551 -8.824 1.00 95.81 146 HIS A O 1
ATOM 1201 N N . TYR A 1 147 ? -7.209 -15.505 -10.724 1.00 94.06 147 TYR A N 1
ATOM 1202 C CA . TYR A 1 147 ? -5.893 -15.679 -11.343 1.00 94.06 147 TYR A CA 1
ATOM 1203 C C . TYR A 1 147 ? -4.767 -15.057 -10.501 1.00 94.06 147 TYR A C 1
ATOM 1205 O O . TYR A 1 147 ? -3.722 -15.682 -10.309 1.00 94.06 147 TYR A O 1
ATOM 1213 N N . HIS A 1 148 ? -4.963 -13.845 -9.965 1.00 93.94 148 HIS A N 1
ATOM 1214 C CA . HIS A 1 148 ? -3.979 -13.236 -9.069 1.00 93.94 148 HIS A CA 1
ATOM 1215 C C . HIS A 1 148 ? -3.840 -14.030 -7.771 1.00 93.94 148 HIS A C 1
ATOM 1217 O O . HIS A 1 148 ? -2.713 -14.293 -7.351 1.00 93.94 148 HIS A O 1
ATOM 1223 N N . LYS A 1 149 ? -4.952 -14.476 -7.175 1.00 95.50 149 LYS A N 1
ATOM 1224 C CA . LYS A 1 149 ? -4.929 -15.322 -5.973 1.00 95.50 149 LYS A CA 1
ATOM 1225 C C . LYS A 1 149 ? -4.067 -16.571 -6.171 1.00 95.50 149 LYS A C 1
ATOM 1227 O O . LYS A 1 149 ? -3.134 -16.789 -5.396 1.00 95.50 149 LYS A O 1
ATOM 1232 N N . ASP A 1 150 ? -4.317 -17.325 -7.237 1.00 95.06 150 ASP A N 1
ATOM 1233 C CA . ASP A 1 150 ? -3.602 -18.569 -7.538 1.00 95.06 150 ASP A CA 1
ATOM 1234 C C . ASP A 1 150 ? -2.120 -18.313 -7.836 1.00 95.06 150 ASP A C 1
ATOM 1236 O O . ASP A 1 150 ? -1.233 -19.030 -7.370 1.00 95.06 150 ASP A O 1
ATOM 1240 N N . LYS A 1 151 ? -1.824 -17.237 -8.574 1.00 94.00 151 LYS A N 1
ATOM 1241 C CA . LYS A 1 151 ? -0.453 -16.863 -8.933 1.00 94.00 151 LYS A CA 1
ATOM 1242 C C . LYS A 1 151 ? 0.381 -16.433 -7.727 1.00 94.00 151 LYS A C 1
ATOM 1244 O O . LYS A 1 151 ? 1.577 -16.750 -7.650 1.00 94.00 151 LYS A O 1
ATOM 1249 N N . LEU A 1 152 ? -0.205 -15.659 -6.817 1.00 94.25 152 LEU A N 1
ATOM 1250 C CA . LEU A 1 152 ? 0.487 -15.135 -5.642 1.00 94.25 152 LEU A CA 1
ATOM 1251 C C . LEU A 1 152 ? 0.667 -16.230 -4.589 1.00 94.25 152 LEU A C 1
ATOM 1253 O O . LEU A 1 152 ? 1.786 -16.403 -4.099 1.00 94.25 152 LEU A O 1
ATOM 1257 N N . GLY A 1 153 ? -0.381 -17.017 -4.329 1.00 94.69 153 GLY A N 1
ATOM 1258 C CA . GLY A 1 153 ? -0.347 -18.155 -3.409 1.00 94.69 153 GLY A CA 1
ATOM 1259 C C . GLY A 1 153 ? -0.255 -17.767 -1.930 1.00 94.69 153 GLY A C 1
ATOM 1260 O O . GLY A 1 153 ? 0.133 -18.594 -1.104 1.00 94.69 153 GLY A O 1
ATOM 1261 N N . TRP A 1 154 ? -0.565 -16.516 -1.574 1.00 96.31 154 TRP A N 1
ATOM 1262 C CA . TRP A 1 154 ? -0.630 -16.093 -0.173 1.00 96.31 154 TRP A CA 1
ATOM 1263 C C . TRP A 1 154 ? -1.927 -16.580 0.484 1.00 96.31 154 TRP A C 1
ATOM 1265 O O . TRP A 1 154 ? -2.978 -16.660 -0.152 1.00 96.31 154 TRP A O 1
ATOM 1275 N N . LYS A 1 155 ? -1.859 -16.911 1.778 1.00 96.50 155 LYS A N 1
ATOM 1276 C CA . LYS A 1 155 ? -2.973 -17.540 2.514 1.00 96.50 155 LYS A CA 1
ATOM 1277 C C . LYS A 1 155 ? -4.100 -16.569 2.878 1.00 96.50 155 LYS A C 1
ATOM 1279 O O . LYS A 1 155 ? -5.217 -17.003 3.127 1.00 96.50 155 LYS A O 1
ATOM 1284 N N . ASN A 1 156 ? -3.803 -15.276 2.928 1.00 97.62 156 ASN A N 1
ATOM 1285 C CA . ASN A 1 156 ? -4.695 -14.211 3.380 1.00 97.62 156 ASN A CA 1
ATOM 1286 C C . ASN A 1 156 ? -5.312 -13.407 2.220 1.00 97.62 156 ASN A C 1
ATOM 1288 O O . ASN A 1 156 ? -5.695 -12.257 2.415 1.00 97.62 156 ASN A O 1
ATOM 1292 N N . ILE A 1 157 ? -5.406 -13.987 1.020 1.00 97.69 157 ILE A N 1
ATOM 1293 C CA . ILE A 1 157 ? -5.978 -13.300 -0.144 1.00 97.69 157 ILE A CA 1
ATOM 1294 C C . ILE A 1 157 ? -7.506 -13.365 -0.142 1.00 97.69 157 ILE A C 1
ATOM 1296 O O . ILE A 1 157 ? -8.085 -14.447 -0.003 1.00 97.69 157 ILE A O 1
ATOM 1300 N N . GLU A 1 158 ? -8.122 -12.215 -0.397 1.00 97.88 158 GLU A N 1
ATOM 1301 C CA . GLU A 1 158 ? -9.534 -12.055 -0.741 1.00 97.88 158 GLU A CA 1
ATOM 1302 C C . GLU A 1 158 ? -9.640 -11.578 -2.200 1.00 97.88 158 GLU A C 1
ATOM 1304 O O . GLU A 1 158 ? -8.802 -10.788 -2.645 1.00 97.88 158 GLU A O 1
ATOM 1309 N N . VAL A 1 159 ? -10.608 -12.109 -2.952 1.00 94.19 159 VAL A N 1
ATOM 1310 C CA . VAL A 1 159 ? -10.851 -11.767 -4.368 1.00 94.19 159 VAL A CA 1
ATOM 1311 C C . VAL A 1 159 ? -12.144 -10.986 -4.464 1.00 94.19 159 VAL A C 1
ATOM 1313 O O . VAL A 1 159 ? -13.132 -11.494 -3.893 1.00 94.19 159 VAL A O 1
#

Sequence (159 aa):
MNRLIFVPQYPTPMRYQEWWYTEFPLQLSEYFEEVIVVGELDKNRAIVKDMKGFSPVVDAIAFELAQMNQFMSMGLREDDTLLVADLSFPGFFSSVLHHRSLENSYAICHGTSKNAFDYFSKTRKSKWKIESSHAGLFKKVFVATHYHKDKLGWKNIEV

Nearest PDB structures (foldseek):
  3mbj-assembly1_A  TM=4.832E-01  e=7.964E-02  Bacteroides thetaiotaomicron VPI-5482
  6vld-assembly2_G  TM=2.508E-01  e=8.100E-01  Homo sapiens
  2de0-assembly1_X-2  TM=2.306E-01  e=6.260E-01  Homo sapiens
  6x5t-assembly2_C  TM=2.524E-01  e=1.272E+00  Homo sapiens
  6vlg-assembly2_B-3  TM=2.451E-01  e=1.447E+00  Mus musculus